Protein AF-A0A1X2FJC8-F1 (afdb_monomer)

Secondary structure (DSSP, 8-state):
---GGGGPPPPSSPPPPHHHHHHHHHHHHHHHHHH-----------PPP------PPPEEEEEEPTTT--EEEEEEETTEEEETTGGGT-

Radius of gyration: 24.5 Å; Cα contacts (8 Å, |Δi|>4): 62; chains: 1; bounding box: 42×42×55 Å

Structure (mmCIF, N/CA/C/O backbone):
data_AF-A0A1X2FJC8-F1
#
_entry.id   AF-A0A1X2FJC8-F1
#
loop_
_atom_site.group_PDB
_atom_site.id
_atom_site.type_symbol
_atom_site.label_atom_id
_atom_site.label_alt_id
_atom_site.label_comp_id
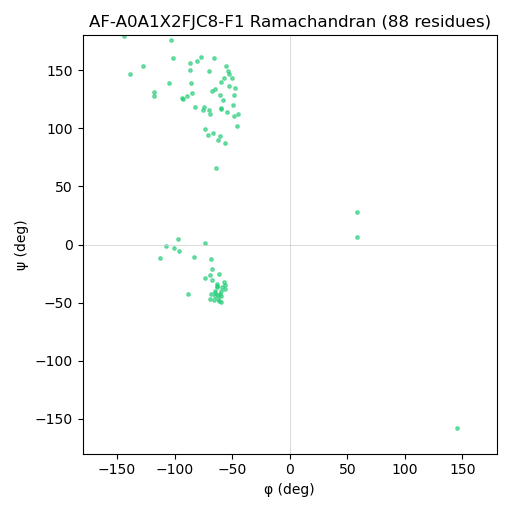_atom_site.label_asym_id
_atom_site.label_entity_id
_atom_site.label_seq_id
_atom_site.pdbx_PDB_ins_code
_atom_site.Cartn_x
_atom_site.Cartn_y
_atom_site.Cartn_z
_atom_site.occupancy
_atom_site.B_iso_or_equiv
_atom_site.auth_seq_id
_atom_site.auth_comp_id
_atom_site.auth_asym_id
_atom_site.auth_atom_id
_atom_site.pdbx_PDB_model_num
ATOM 1 N N . MET A 1 1 ? 5.734 -20.443 -5.285 1.00 71.31 1 MET A N 1
ATOM 2 C CA . MET A 1 1 ? 5.542 -18.982 -5.173 1.00 71.31 1 MET A CA 1
ATOM 3 C C . MET A 1 1 ? 6.100 -18.385 -6.447 1.00 71.31 1 MET A C 1
ATOM 5 O O . MET A 1 1 ? 7.240 -18.695 -6.756 1.00 71.31 1 MET A O 1
ATOM 9 N N . VAL A 1 2 ? 5.291 -17.660 -7.215 1.00 75.50 2 VAL A N 1
ATOM 10 C CA . VAL A 1 2 ? 5.725 -17.048 -8.482 1.00 75.50 2 VAL A CA 1
ATOM 11 C C . VAL A 1 2 ? 6.372 -15.704 -8.151 1.00 75.50 2 VAL A C 1
ATOM 13 O O . VAL A 1 2 ? 5.809 -14.933 -7.370 1.00 75.50 2 VAL A O 1
ATOM 16 N N . ALA A 1 3 ? 7.565 -15.452 -8.679 1.00 87.69 3 ALA A N 1
ATOM 17 C CA . ALA A 1 3 ? 8.283 -14.198 -8.512 1.00 87.69 3 ALA A CA 1
ATOM 18 C C . ALA A 1 3 ? 7.846 -13.193 -9.586 1.00 87.69 3 ALA A C 1
ATOM 20 O O . ALA A 1 3 ? 7.393 -13.564 -10.663 1.00 87.69 3 ALA A O 1
ATOM 21 N N . PHE A 1 4 ? 8.013 -11.896 -9.324 1.00 84.50 4 PHE A N 1
ATOM 22 C CA . PHE A 1 4 ? 7.655 -10.855 -10.298 1.00 84.50 4 PHE A CA 1
ATOM 23 C C . PHE A 1 4 ? 8.376 -11.029 -11.649 1.00 84.50 4 PHE A C 1
ATOM 25 O O . PHE A 1 4 ? 7.805 -10.744 -12.698 1.00 84.50 4 PHE A O 1
ATOM 32 N N . GLY A 1 5 ? 9.607 -11.550 -11.621 1.00 86.38 5 GLY A N 1
ATOM 33 C CA . GLY A 1 5 ? 10.392 -11.830 -12.824 1.00 86.38 5 GLY A CA 1
ATOM 34 C C . GLY A 1 5 ? 9.748 -12.848 -13.765 1.00 86.38 5 GLY A C 1
ATOM 35 O O . GLY A 1 5 ? 9.961 -12.753 -14.968 1.00 86.38 5 GLY A O 1
ATOM 36 N N . ASP A 1 6 ? 8.897 -13.741 -13.253 1.00 90.50 6 AS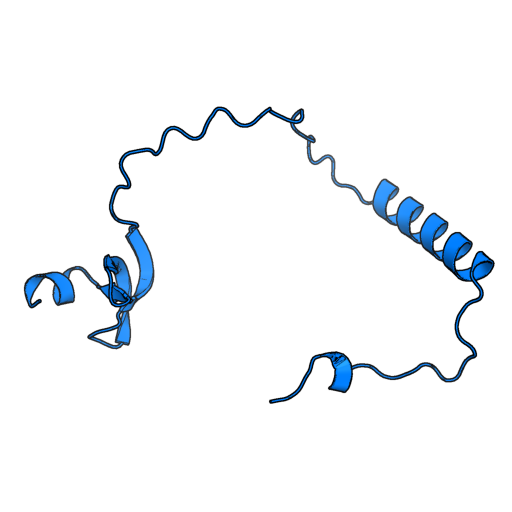P A N 1
ATOM 37 C CA . ASP A 1 6 ? 8.217 -14.761 -14.062 1.00 90.50 6 ASP A CA 1
ATOM 38 C C . ASP A 1 6 ? 7.182 -14.155 -15.032 1.00 90.50 6 ASP A C 1
ATOM 40 O O . ASP A 1 6 ? 6.715 -14.831 -15.945 1.00 90.50 6 ASP A O 1
ATOM 44 N N . TYR A 1 7 ? 6.832 -12.873 -14.859 1.00 91.31 7 TYR A N 1
ATOM 45 C CA . TYR A 1 7 ? 5.923 -12.127 -15.737 1.00 91.31 7 TYR A CA 1
ATOM 46 C C . TYR A 1 7 ? 6.644 -11.202 -16.726 1.00 91.31 7 TYR A C 1
ATOM 48 O O . TYR A 1 7 ? 5.988 -10.535 -17.529 1.00 91.31 7 TYR A O 1
ATOM 56 N N . LEU A 1 8 ? 7.975 -11.111 -16.669 1.00 89.25 8 LEU A N 1
ATOM 57 C CA . LEU A 1 8 ? 8.745 -10.250 -17.561 1.00 89.25 8 LEU A CA 1
ATOM 58 C C . LEU A 1 8 ? 9.188 -11.029 -18.797 1.00 89.25 8 LEU A C 1
ATOM 60 O O . LEU A 1 8 ? 9.864 -12.050 -18.703 1.00 89.25 8 LEU A O 1
ATOM 64 N N . LEU A 1 9 ? 8.848 -10.502 -19.970 1.00 84.94 9 LEU A N 1
ATOM 65 C CA . LEU A 1 9 ? 9.380 -10.985 -21.238 1.00 84.94 9 LEU A CA 1
ATOM 66 C C . LEU A 1 9 ? 10.604 -10.151 -21.609 1.00 84.94 9 LEU A C 1
ATOM 68 O O . LEU A 1 9 ? 10.536 -8.921 -21.667 1.00 84.94 9 LEU A O 1
ATOM 72 N N . ALA A 1 10 ? 11.726 -10.822 -21.862 1.00 81.62 10 ALA A N 1
ATOM 73 C CA . ALA A 1 10 ? 12.883 -10.172 -22.457 1.00 81.62 10 ALA A CA 1
ATOM 74 C C . ALA A 1 10 ? 12.524 -9.711 -23.879 1.00 81.62 10 ALA A C 1
ATOM 76 O O . ALA A 1 10 ? 11.932 -10.464 -24.650 1.00 81.62 10 ALA A O 1
ATOM 77 N N . GLY A 1 11 ? 12.870 -8.470 -24.222 1.00 82.56 11 GLY A N 1
ATOM 78 C CA . GLY A 1 11 ? 12.738 -7.988 -25.596 1.00 82.56 11 GLY A CA 1
ATOM 79 C C . GLY A 1 11 ? 13.754 -8.667 -26.517 1.00 82.56 11 GLY A C 1
ATOM 80 O O . GLY A 1 11 ? 14.858 -8.989 -26.089 1.00 82.56 11 GLY A O 1
ATOM 81 N N . GLU A 1 12 ? 13.406 -8.844 -27.792 1.00 80.81 12 GLU A N 1
ATOM 82 C CA . GLU A 1 12 ? 14.245 -9.530 -28.797 1.00 80.81 12 GLU A CA 1
ATOM 83 C C . GLU A 1 12 ? 15.469 -8.712 -29.268 1.00 80.81 12 GLU A C 1
ATOM 85 O O . GLU A 1 12 ? 16.231 -9.156 -30.125 1.00 80.81 12 GLU A O 1
ATOM 90 N N . GLY A 1 13 ? 15.671 -7.506 -28.731 1.00 80.88 13 GLY A N 1
ATOM 91 C CA . GLY A 1 13 ? 16.741 -6.596 -29.135 1.00 80.88 13 GLY A CA 1
ATOM 92 C C . GLY A 1 13 ? 17.938 -6.594 -28.181 1.00 80.88 13 GLY A C 1
ATOM 93 O O . GLY A 1 13 ? 17.803 -6.960 -27.011 1.00 80.88 13 GLY A O 1
ATOM 94 N N . PRO A 1 14 ? 19.112 -6.123 -28.640 1.00 84.38 14 PRO A N 1
ATOM 95 C CA . PRO A 1 14 ? 20.196 -5.803 -27.724 1.00 84.38 14 PRO A CA 1
ATOM 96 C C . PRO A 1 14 ? 19.704 -4.776 -26.696 1.00 84.38 14 PRO A C 1
ATOM 98 O O . PRO A 1 14 ? 18.919 -3.880 -27.020 1.00 84.38 14 PRO A O 1
ATOM 101 N N . GLY A 1 15 ? 20.167 -4.911 -25.452 1.00 86.75 15 GLY A N 1
ATOM 102 C CA . GLY A 1 15 ? 19.907 -3.911 -24.420 1.00 86.75 15 GLY A CA 1
ATOM 103 C C . GLY A 1 15 ? 20.334 -2.517 -24.889 1.00 86.75 15 GLY A C 1
ATOM 104 O O . GLY A 1 15 ? 21.266 -2.376 -25.683 1.00 86.75 15 GLY A O 1
ATOM 105 N N . LEU A 1 16 ? 19.641 -1.487 -24.404 1.00 90.56 16 LEU A N 1
ATOM 106 C CA . LEU A 1 16 ? 19.969 -0.105 -24.747 1.00 90.56 16 LEU A CA 1
ATOM 107 C C . LEU A 1 16 ? 21.403 0.222 -24.320 1.00 90.56 16 LEU A C 1
ATOM 109 O O . LEU A 1 16 ? 21.846 -0.160 -23.234 1.00 90.56 16 LEU A O 1
ATOM 113 N N . THR A 1 17 ? 22.123 0.970 -25.157 1.00 94.75 17 THR A N 1
ATOM 114 C CA . THR A 1 17 ? 23.389 1.570 -24.730 1.00 94.75 17 THR A CA 1
ATOM 115 C C . THR A 1 17 ? 23.129 2.610 -23.640 1.00 94.75 17 THR A C 1
ATOM 117 O O . THR A 1 17 ? 22.023 3.139 -23.511 1.00 94.75 17 THR A O 1
ATOM 120 N N . ALA A 1 18 ? 24.161 2.958 -22.868 1.00 94.19 18 ALA A N 1
ATOM 121 C CA . ALA A 1 18 ? 24.040 3.978 -21.825 1.00 94.19 18 ALA A CA 1
ATOM 122 C C . ALA A 1 18 ? 23.525 5.324 -22.373 1.00 94.19 18 ALA A C 1
ATOM 124 O O . ALA A 1 18 ? 22.703 5.983 -21.740 1.00 94.19 18 ALA A O 1
ATOM 125 N N . GLU A 1 19 ? 23.959 5.712 -23.576 1.00 95.75 19 GLU A N 1
ATOM 126 C CA . GLU A 1 19 ? 23.509 6.944 -24.229 1.00 95.75 19 GLU A CA 1
ATOM 127 C C . GLU A 1 19 ? 22.032 6.873 -24.646 1.00 95.75 19 GLU A C 1
ATOM 129 O O . GLU A 1 19 ? 21.272 7.817 -24.416 1.00 95.75 19 GLU A O 1
ATOM 134 N N . GLN A 1 20 ? 21.597 5.737 -25.199 1.00 95.31 20 GLN A N 1
ATOM 135 C CA . GLN A 1 20 ? 20.199 5.513 -25.575 1.00 95.31 20 GLN A CA 1
ATOM 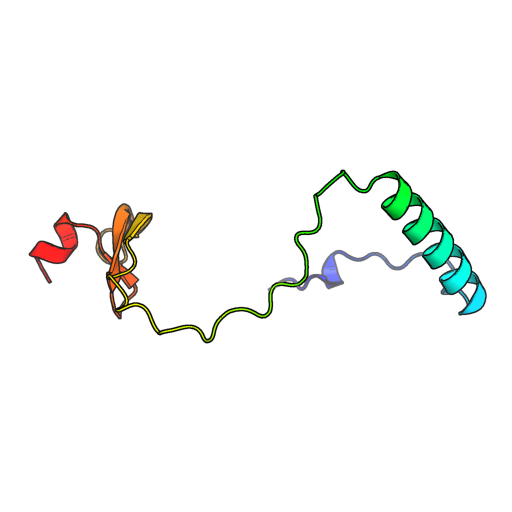136 C C . GLN A 1 20 ? 19.282 5.489 -24.348 1.00 95.31 20 GLN A C 1
ATOM 138 O O . GLN A 1 20 ? 18.197 6.073 -24.377 1.00 95.31 20 GLN A O 1
ATOM 143 N N . GLN A 1 21 ? 19.733 4.871 -23.255 1.00 95.50 21 GLN A N 1
ATOM 144 C CA . GLN A 1 21 ? 19.012 4.883 -21.988 1.00 95.50 21 GLN A CA 1
ATOM 145 C C . GLN A 1 21 ? 18.887 6.315 -21.449 1.00 95.50 21 GLN A C 1
ATOM 147 O O . GLN A 1 21 ? 17.784 6.756 -21.143 1.00 95.50 21 GLN A O 1
ATOM 152 N N . ALA A 1 22 ? 19.976 7.091 -21.442 1.00 96.00 22 ALA A N 1
ATOM 153 C CA . ALA A 1 22 ? 19.953 8.482 -20.991 1.00 96.00 22 ALA A CA 1
ATOM 154 C C . ALA A 1 22 ? 19.048 9.380 -21.856 1.00 96.00 22 ALA A C 1
ATOM 156 O O . ALA A 1 22 ? 18.418 10.314 -21.353 1.00 96.00 22 ALA A O 1
ATOM 157 N N . ALA A 1 23 ? 18.959 9.130 -23.165 1.00 96.69 23 ALA A N 1
ATOM 158 C CA . ALA A 1 23 ? 18.018 9.830 -24.038 1.00 96.69 23 ALA A CA 1
ATOM 159 C C . ALA A 1 23 ? 16.559 9.499 -23.682 1.00 96.69 23 ALA A C 1
ATOM 161 O O . ALA A 1 23 ? 15.759 10.417 -23.485 1.00 96.69 23 ALA A O 1
ATOM 162 N N . ARG A 1 24 ? 16.242 8.211 -23.513 1.00 94.88 24 ARG A N 1
ATOM 163 C CA . ARG A 1 24 ? 14.913 7.738 -23.106 1.00 94.88 24 ARG A CA 1
ATOM 164 C C . ARG A 1 24 ? 14.503 8.278 -21.735 1.00 94.88 24 ARG A C 1
ATOM 166 O O . ARG A 1 24 ? 13.360 8.702 -21.556 1.00 94.88 24 ARG A O 1
ATOM 173 N N . ASP A 1 25 ? 15.422 8.296 -20.776 1.00 96.06 25 ASP A N 1
ATOM 174 C CA . ASP A 1 25 ? 15.158 8.795 -19.426 1.00 96.06 25 ASP A CA 1
ATOM 175 C C . ASP A 1 25 ? 14.853 10.298 -19.449 1.00 96.06 25 ASP A C 1
ATOM 177 O O . ASP A 1 25 ? 13.902 10.746 -18.808 1.00 96.06 25 ASP A O 1
ATOM 181 N N . ARG A 1 26 ? 15.593 11.083 -20.248 1.00 94.38 26 ARG A N 1
ATOM 182 C CA . ARG A 1 26 ? 15.312 12.517 -20.449 1.00 94.38 26 ARG A CA 1
ATOM 183 C C . ARG A 1 26 ? 13.923 12.760 -21.030 1.00 94.38 26 ARG A C 1
ATOM 185 O O . ARG A 1 26 ? 13.216 13.649 -20.557 1.00 94.38 26 ARG A O 1
ATOM 192 N N . GLU A 1 27 ? 13.529 11.982 -22.032 1.00 93.12 27 GLU A N 1
ATOM 193 C CA . GLU A 1 27 ? 12.200 12.085 -22.639 1.00 93.12 27 GLU A CA 1
ATOM 194 C C . GLU A 1 27 ? 11.094 11.712 -21.644 1.00 93.12 27 GLU A C 1
ATOM 196 O O . GLU A 1 27 ? 10.123 12.452 -21.479 1.00 93.12 27 GLU A O 1
ATOM 201 N N . THR A 1 28 ? 11.297 10.625 -20.900 1.00 92.19 28 THR A N 1
ATOM 202 C CA . THR A 1 28 ? 10.377 10.159 -19.856 1.00 92.19 28 THR A CA 1
ATOM 203 C C . THR A 1 28 ? 10.193 11.223 -18.773 1.00 92.19 28 THR A C 1
ATOM 205 O O . THR A 1 28 ? 9.064 11.599 -18.453 1.00 92.19 28 THR A O 1
ATOM 208 N N . MET A 1 29 ? 11.291 11.782 -18.250 1.00 87.94 29 MET A N 1
ATOM 209 C CA . MET A 1 29 ? 11.255 12.860 -17.257 1.00 87.94 29 MET A CA 1
ATOM 210 C C . MET A 1 29 ? 10.533 14.104 -17.781 1.00 87.94 29 MET A C 1
ATOM 212 O O 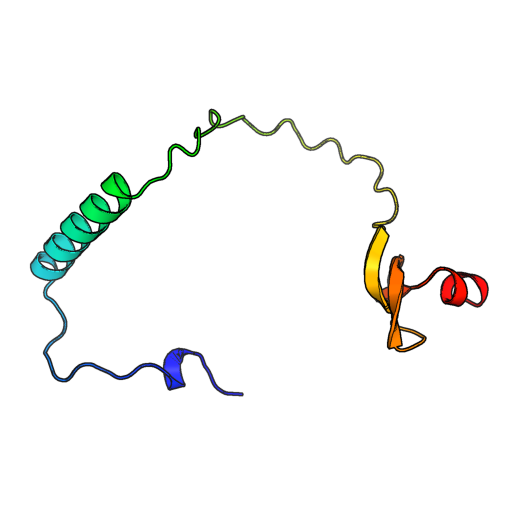. MET A 1 29 ? 9.758 14.714 -17.044 1.00 87.94 29 MET A O 1
ATOM 216 N N . ARG A 1 30 ? 10.741 14.469 -19.053 1.00 87.62 30 ARG A N 1
ATOM 217 C CA . ARG A 1 30 ? 10.042 15.593 -19.690 1.00 87.62 30 ARG A CA 1
ATOM 218 C C . ARG A 1 30 ? 8.532 15.355 -19.752 1.00 87.62 30 ARG A C 1
ATOM 220 O O . ARG A 1 30 ? 7.777 16.265 -19.421 1.00 87.62 30 ARG A O 1
ATOM 227 N N . GLY A 1 31 ? 8.098 14.149 -20.121 1.00 85.75 31 GLY A N 1
ATOM 228 C CA . GLY A 1 31 ? 6.683 13.769 -20.130 1.00 85.75 31 GLY A CA 1
ATOM 229 C C . GLY A 1 31 ? 6.056 13.844 -18.736 1.00 85.75 31 GLY A C 1
ATOM 230 O O . GLY A 1 31 ? 5.031 14.497 -18.550 1.00 85.75 31 GLY A O 1
ATOM 231 N N . TYR A 1 32 ? 6.712 13.270 -17.723 1.00 81.56 32 TYR A N 1
ATOM 232 C CA . TYR A 1 32 ? 6.232 13.358 -16.339 1.00 81.56 32 TYR A CA 1
ATOM 233 C C . TYR A 1 32 ? 6.198 14.792 -15.808 1.00 81.56 32 TYR A C 1
ATOM 235 O O . TYR A 1 32 ? 5.271 15.137 -15.083 1.00 81.56 32 TYR A O 1
ATOM 243 N N . ALA A 1 33 ? 7.160 15.643 -16.173 1.00 80.56 33 ALA A N 1
ATOM 244 C CA . ALA A 1 33 ? 7.146 17.052 -15.791 1.00 80.56 33 ALA A CA 1
ATOM 245 C C . ALA A 1 33 ? 5.937 17.801 -16.376 1.00 80.56 33 ALA A C 1
ATOM 247 O O . ALA A 1 33 ? 5.373 18.651 -15.694 1.00 80.56 33 ALA A O 1
ATOM 248 N N . MET A 1 34 ? 5.508 17.458 -17.596 1.00 78.38 34 MET A N 1
ATOM 249 C CA . MET A 1 34 ? 4.299 18.022 -18.212 1.00 78.38 34 MET A CA 1
ATOM 250 C C . MET A 1 34 ? 3.001 17.483 -17.593 1.00 78.38 34 MET A C 1
ATOM 252 O O . MET A 1 34 ? 2.000 18.193 -17.574 1.00 78.38 34 MET A O 1
ATOM 256 N N . HIS A 1 35 ? 3.016 16.250 -17.077 1.00 71.62 35 HIS A N 1
ATOM 257 C CA . HIS A 1 35 ? 1.860 15.598 -16.451 1.00 71.62 35 HIS A CA 1
ATOM 258 C C . HIS A 1 35 ? 1.825 15.699 -14.925 1.00 71.62 35 HIS A C 1
ATOM 260 O O . HIS A 1 35 ? 0.932 15.114 -14.309 1.00 71.62 35 HIS A O 1
ATOM 266 N N . LYS A 1 36 ? 2.760 16.422 -14.293 1.00 61.03 36 LYS A N 1
ATOM 267 C CA . LYS A 1 36 ? 2.660 16.701 -12.861 1.00 61.03 36 LYS A CA 1
ATOM 268 C C . LYS A 1 36 ? 1.352 17.467 -12.632 1.00 61.03 36 LYS A C 1
ATOM 270 O O . LYS A 1 36 ? 1.222 18.580 -13.143 1.00 61.03 36 LYS A O 1
ATOM 275 N N . PRO A 1 37 ? 0.390 16.919 -11.863 1.00 62.25 37 PRO A N 1
ATOM 276 C CA . PRO A 1 37 ? -0.657 17.765 -11.319 1.00 62.25 37 PRO A CA 1
ATOM 277 C C . PRO A 1 37 ? 0.038 18.881 -10.531 1.00 62.25 37 PRO A C 1
ATOM 279 O O . PRO A 1 37 ? 1.140 18.665 -10.014 1.00 62.25 37 PRO A O 1
ATOM 282 N N . ASN A 1 38 ? -0.597 20.045 -10.394 1.00 61.34 38 ASN A N 1
ATOM 283 C CA . ASN A 1 38 ? -0.233 21.016 -9.360 1.00 61.34 38 ASN A CA 1
ATOM 284 C C . ASN A 1 38 ? -0.504 20.387 -7.980 1.00 61.34 38 ASN A C 1
ATOM 286 O O . ASN A 1 38 ? -1.412 20.788 -7.262 1.00 61.34 38 ASN A O 1
ATOM 290 N N . ILE A 1 39 ? 0.237 19.339 -7.624 1.00 60.56 39 ILE A N 1
ATOM 291 C CA . ILE A 1 39 ? 0.394 18.917 -6.251 1.00 60.56 39 ILE A CA 1
ATOM 292 C C . ILE A 1 39 ? 1.310 19.986 -5.689 1.00 60.56 39 ILE A C 1
ATOM 294 O O . ILE A 1 39 ? 2.514 19.979 -5.962 1.00 60.56 39 ILE A O 1
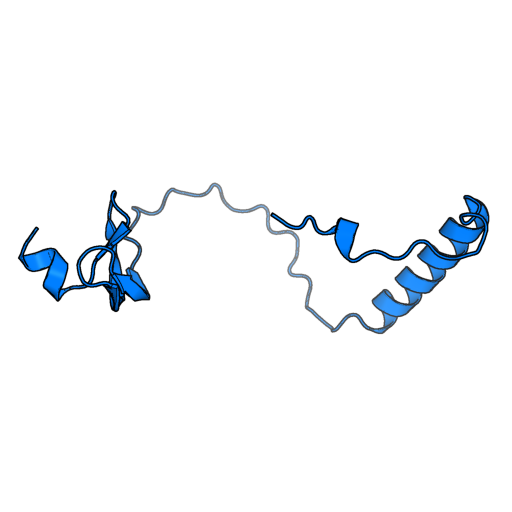ATOM 298 N N . GLU A 1 40 ? 0.708 20.953 -5.000 1.00 56.91 40 GLU A N 1
ATOM 299 C CA . GLU A 1 40 ? 1.415 21.895 -4.148 1.00 56.91 40 GLU A CA 1
ATOM 300 C C . GLU A 1 40 ? 2.396 21.072 -3.322 1.00 56.91 40 GLU A C 1
ATOM 302 O O . GLU A 1 40 ? 2.020 20.324 -2.418 1.00 56.91 40 GLU A O 1
ATOM 307 N N . THR A 1 41 ? 3.665 21.099 -3.722 1.00 54.44 41 THR A N 1
ATOM 308 C CA . THR A 1 41 ? 4.707 20.438 -2.961 1.00 54.44 41 THR A CA 1
ATOM 309 C C . THR A 1 41 ? 4.835 21.314 -1.734 1.00 54.44 41 THR A C 1
ATOM 311 O O . THR A 1 41 ? 5.456 22.374 -1.796 1.00 54.44 41 THR A O 1
ATOM 314 N N . ALA A 1 42 ? 4.129 20.943 -0.662 1.00 58.41 42 ALA A N 1
ATOM 315 C CA . ALA A 1 42 ? 4.295 21.590 0.623 1.00 58.41 42 ALA A CA 1
ATOM 316 C C . ALA A 1 42 ? 5.807 21.660 0.887 1.00 58.41 42 ALA A C 1
ATOM 318 O O . ALA A 1 42 ? 6.501 20.671 0.608 1.00 58.41 42 ALA A O 1
ATOM 319 N N . PRO A 1 43 ? 6.334 22.814 1.339 1.00 55.38 43 PRO A N 1
ATOM 320 C CA . PRO A 1 43 ? 7.755 22.938 1.626 1.00 55.38 43 PRO A CA 1
ATOM 321 C C . PRO A 1 43 ? 8.173 21.767 2.508 1.00 55.38 43 PRO A C 1
ATOM 323 O O . PRO A 1 43 ? 7.379 21.326 3.341 1.00 55.38 43 PRO A O 1
ATOM 326 N N . GLU A 1 44 ? 9.385 21.256 2.288 1.00 58.47 44 GLU A N 1
ATOM 327 C CA . GLU A 1 44 ? 9.975 20.163 3.056 1.00 58.47 44 GLU A CA 1
ATOM 328 C C . GLU A 1 44 ? 9.988 20.553 4.537 1.00 58.47 44 GLU A C 1
ATOM 330 O O . GLU A 1 44 ? 10.904 21.194 5.050 1.00 58.47 44 GLU A O 1
ATOM 335 N N . ALA A 1 45 ? 8.882 20.256 5.215 1.00 59.75 45 ALA A N 1
ATOM 336 C CA . ALA A 1 45 ? 8.720 20.516 6.618 1.00 59.75 45 ALA A CA 1
ATOM 337 C C . ALA A 1 45 ? 9.658 19.538 7.299 1.00 59.75 45 ALA A C 1
ATOM 339 O O . ALA A 1 45 ? 9.436 18.327 7.242 1.00 59.75 45 ALA A O 1
ATOM 340 N N . ILE A 1 46 ? 10.708 20.067 7.929 1.00 62.88 46 ILE A N 1
ATOM 341 C CA . ILE A 1 46 ? 11.474 19.331 8.930 1.00 62.88 46 ILE A CA 1
ATOM 342 C C . ILE A 1 46 ? 10.418 18.737 9.865 1.00 62.88 46 ILE A C 1
ATOM 344 O O . ILE A 1 46 ? 9.711 19.509 10.525 1.00 62.88 46 ILE A O 1
ATOM 348 N N . PRO A 1 47 ? 10.214 17.406 9.876 1.00 60.97 47 PRO A N 1
ATOM 349 C CA . PRO A 1 47 ? 9.170 16.841 10.699 1.00 60.97 47 PRO A CA 1
ATOM 350 C C . PRO A 1 47 ? 9.516 17.221 12.140 1.00 60.97 47 PRO A C 1
ATOM 352 O O . PRO A 1 47 ? 10.663 17.005 12.553 1.00 60.97 47 PRO A O 1
ATOM 355 N N . PRO A 1 48 ? 8.580 17.810 12.910 1.00 63.28 48 PRO A N 1
ATOM 356 C CA . PRO A 1 48 ? 8.833 18.049 14.320 1.00 63.28 48 PRO A CA 1
ATOM 357 C C . PRO A 1 48 ? 9.277 16.724 14.953 1.00 63.28 48 PRO A C 1
ATOM 359 O O . PRO A 1 48 ? 8.821 15.660 14.502 1.00 63.28 48 PRO A O 1
ATOM 362 N N . PRO A 1 4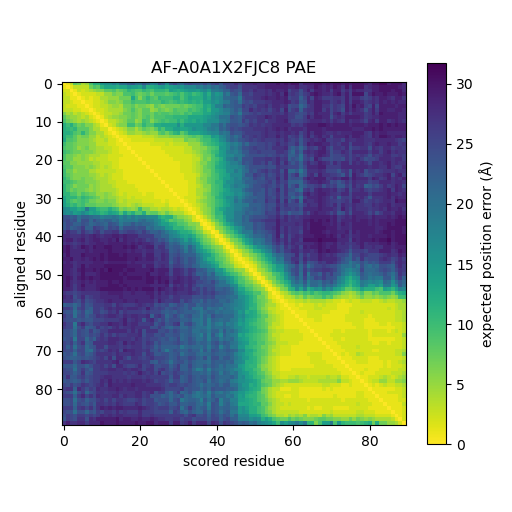9 ? 10.172 16.745 15.962 1.00 60.56 49 PRO A N 1
ATOM 363 C CA . PRO A 1 49 ? 10.525 15.530 16.679 1.00 60.56 49 PRO A CA 1
ATOM 364 C C . PRO A 1 49 ? 9.216 14.855 17.060 1.00 60.56 49 PRO A C 1
ATOM 366 O O . PRO A 1 49 ? 8.361 15.484 17.685 1.00 60.56 49 PRO A O 1
ATOM 369 N N . ARG A 1 50 ? 9.020 13.620 16.578 1.00 61.56 50 ARG A N 1
ATOM 370 C CA . ARG A 1 50 ? 7.800 12.854 16.818 1.00 61.56 50 ARG A CA 1
ATOM 371 C C . ARG A 1 50 ? 7.715 12.646 18.320 1.00 61.56 50 ARG A C 1
ATOM 373 O O . ARG A 1 50 ? 8.262 11.682 18.853 1.00 61.56 50 ARG A O 1
ATOM 380 N N . VAL A 1 51 ? 7.062 13.575 19.008 1.00 57.88 51 VAL A N 1
ATOM 381 C CA . VAL A 1 51 ? 6.565 13.357 20.352 1.00 57.88 51 VAL A CA 1
ATOM 382 C C . VAL A 1 51 ? 5.719 12.111 20.182 1.00 57.88 51 VAL A C 1
ATOM 384 O O . VAL A 1 51 ? 4.791 12.113 19.371 1.00 57.88 51 VAL A O 1
ATOM 387 N N . ARG A 1 52 ? 6.122 11.001 20.809 1.00 58.16 52 ARG A N 1
ATOM 388 C CA . ARG A 1 52 ? 5.316 9.784 20.809 1.00 58.16 52 ARG A CA 1
ATOM 389 C C . ARG A 1 52 ? 4.011 10.185 21.479 1.00 58.16 52 ARG A C 1
ATOM 391 O O . ARG A 1 52 ? 3.941 10.217 22.706 1.00 58.16 52 ARG A O 1
ATOM 398 N N . ALA A 1 53 ? 3.023 10.585 20.678 1.00 60.19 53 ALA A N 1
ATOM 399 C CA . ALA A 1 53 ? 1.661 10.730 21.137 1.00 60.19 53 ALA A CA 1
ATOM 400 C C . ALA A 1 53 ? 1.368 9.434 21.887 1.00 60.19 53 ALA A C 1
ATOM 402 O O . ALA A 1 53 ? 1.714 8.356 21.388 1.00 60.19 53 ALA A O 1
ATOM 403 N N . LYS A 1 54 ? 0.863 9.544 23.123 1.00 58.56 54 LYS A N 1
ATOM 404 C CA . LYS A 1 54 ? 0.374 8.381 23.865 1.00 58.56 54 LYS A CA 1
ATOM 405 C C . LYS A 1 54 ? -0.470 7.596 22.871 1.00 58.56 54 LYS A C 1
ATOM 407 O O . LYS A 1 54 ? -1.432 8.150 22.351 1.00 58.56 54 LYS A O 1
ATOM 412 N N . GLN A 1 55 ? 0.003 6.407 22.502 1.00 62.22 55 GLN A N 1
ATOM 413 C CA . GLN A 1 55 ? -0.610 5.621 21.445 1.00 62.22 55 GLN A CA 1
ATOM 414 C C . GLN A 1 55 ? -1.971 5.211 21.981 1.00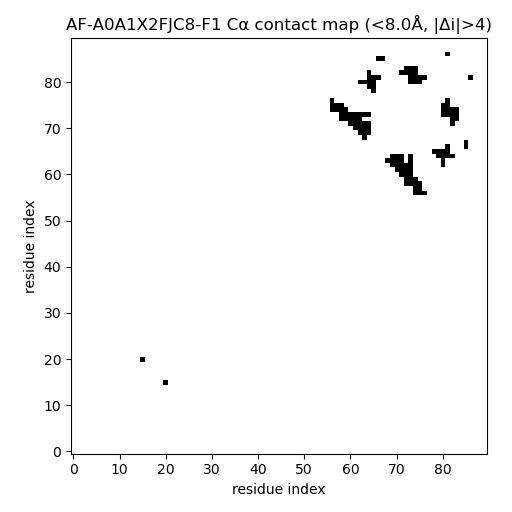 62.22 55 GLN A C 1
ATOM 416 O O . GLN A 1 55 ? -2.069 4.264 22.758 1.00 62.22 55 GLN A O 1
ATOM 421 N N . GLU A 1 56 ? -3.003 5.977 21.635 1.00 73.81 56 GLU A N 1
ATOM 422 C CA . GLU A 1 56 ? -4.355 5.463 21.711 1.00 73.81 56 GLU A CA 1
ATOM 423 C C . GLU A 1 56 ? -4.365 4.145 20.935 1.00 73.81 56 GLU A C 1
ATOM 425 O O . GLU A 1 56 ? -3.714 4.044 19.883 1.00 73.81 56 GLU A O 1
ATOM 430 N N . PRO A 1 57 ? -5.016 3.111 21.480 1.00 81.19 57 PRO A N 1
ATOM 431 C CA . PRO A 1 57 ? -5.022 1.813 20.842 1.00 81.19 57 PRO A CA 1
ATOM 432 C C . PRO A 1 57 ? -5.595 1.968 19.428 1.00 81.19 57 PRO A C 1
ATOM 434 O O . PRO A 1 57 ? -6.671 2.534 19.230 1.00 81.19 57 PRO A O 1
ATOM 437 N N . GLU A 1 58 ? -4.818 1.534 18.431 1.00 92.56 58 GLU A N 1
ATOM 438 C CA . GLU A 1 58 ? -5.135 1.740 17.018 1.00 92.56 58 GLU A CA 1
ATOM 439 C C . GLU A 1 58 ? -6.489 1.081 16.714 1.00 92.56 58 GLU A C 1
ATOM 441 O O . GLU A 1 58 ? -6.620 -0.136 16.831 1.00 92.56 58 GLU A O 1
ATOM 446 N N . ARG A 1 59 ? -7.498 1.875 16.333 1.00 95.25 59 ARG A N 1
ATOM 447 C CA . ARG A 1 59 ? -8.857 1.398 16.037 1.00 95.25 59 ARG A CA 1
ATOM 448 C C . ARG A 1 59 ? -9.215 1.671 14.580 1.00 95.25 59 ARG A C 1
ATOM 450 O O . ARG A 1 59 ? -9.086 2.801 14.110 1.00 95.25 59 ARG A O 1
ATOM 457 N N . LYS A 1 60 ? -9.662 0.643 13.853 1.00 96.31 60 LYS A N 1
ATOM 458 C CA . LYS A 1 60 ? -9.987 0.715 12.417 1.00 96.31 60 LYS A CA 1
ATOM 459 C C . LYS A 1 60 ? -11.262 -0.058 12.084 1.00 96.31 60 LYS A C 1
ATOM 461 O O . LYS A 1 60 ? -11.559 -1.082 12.694 1.00 96.31 60 LYS A O 1
ATOM 466 N N . GLN A 1 61 ? -12.012 0.438 11.101 1.00 96.88 61 GLN A N 1
ATOM 467 C CA . GLN A 1 61 ? -13.181 -0.249 10.542 1.00 96.88 61 GLN A CA 1
ATOM 468 C C . GLN A 1 61 ? -12.771 -1.322 9.525 1.00 96.88 61 GLN A C 1
ATOM 470 O O . GLN A 1 61 ? -11.699 -1.236 8.931 1.00 96.88 61 GLN A O 1
ATOM 475 N N . ASN A 1 62 ? -13.661 -2.291 9.290 1.00 96.81 62 ASN A N 1
ATOM 476 C CA . ASN A 1 62 ? -13.531 -3.346 8.278 1.00 96.81 62 ASN A CA 1
ATOM 477 C C . ASN A 1 62 ? -12.274 -4.232 8.413 1.00 96.81 62 ASN A C 1
ATOM 479 O O . ASN A 1 62 ? -11.787 -4.793 7.430 1.00 96.81 62 ASN A O 1
ATOM 483 N N . GLN A 1 63 ? -11.759 -4.381 9.634 1.00 97.12 63 GLN A N 1
ATOM 484 C CA . GLN A 1 63 ? -10.650 -5.283 9.930 1.00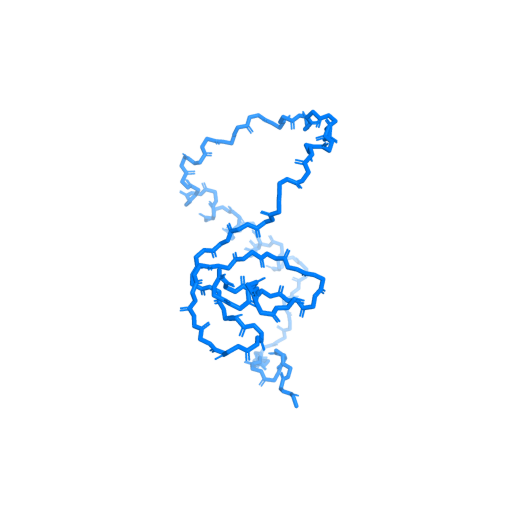 97.12 63 GLN A CA 1
ATOM 485 C C . GLN A 1 63 ? -11.185 -6.689 10.201 1.00 97.12 63 GLN A C 1
ATOM 487 O O . GLN A 1 63 ? -12.200 -6.848 10.880 1.00 97.12 63 GLN A O 1
ATOM 492 N N . THR A 1 64 ? -10.498 -7.711 9.693 1.00 97.81 64 THR A N 1
ATOM 493 C CA . THR A 1 64 ? -10.804 -9.109 10.021 1.00 97.81 64 THR A CA 1
ATOM 494 C C . THR A 1 64 ? -10.407 -9.379 11.467 1.00 97.81 64 THR A C 1
ATOM 496 O O . THR A 1 64 ? -9.229 -9.279 11.808 1.00 97.81 64 THR A O 1
ATOM 499 N N . CYS A 1 65 ? -11.385 -9.693 12.314 1.00 97.38 65 CYS A N 1
ATOM 500 C CA . CYS A 1 65 ? -11.130 -10.063 13.696 1.00 97.38 65 CYS A CA 1
ATOM 501 C C . CYS A 1 65 ? -10.391 -11.405 13.755 1.00 97.38 65 CYS A C 1
ATOM 503 O O . CYS A 1 65 ? -10.816 -12.354 13.104 1.00 97.38 65 CYS A O 1
ATOM 505 N N . TRP A 1 66 ? -9.313 -11.502 14.534 1.00 96.25 66 TRP A N 1
ATOM 506 C CA . TRP A 1 66 ? -8.528 -12.737 14.617 1.00 96.25 66 TRP A CA 1
ATOM 507 C C . TRP A 1 66 ? -9.274 -13.872 15.330 1.00 96.25 66 TRP A C 1
ATOM 509 O O . TRP A 1 66 ? -9.015 -15.032 15.038 1.00 96.25 66 TRP A O 1
ATOM 519 N N . MET A 1 67 ? -10.213 -13.544 16.224 1.00 95.81 67 MET A N 1
ATOM 520 C CA . MET A 1 67 ? -10.950 -14.543 16.998 1.00 95.81 67 MET A CA 1
ATOM 521 C C . MET A 1 67 ? -12.211 -15.053 16.289 1.00 95.81 67 MET A C 1
ATOM 523 O O . MET A 1 67 ? -12.473 -16.250 16.301 1.00 95.81 67 MET A O 1
ATOM 527 N N . CYS A 1 68 ? -13.000 -14.172 15.662 1.00 96.69 68 CYS A N 1
ATOM 528 C CA . CYS A 1 68 ? -14.248 -14.573 14.992 1.00 96.69 68 CYS A CA 1
ATOM 529 C C . CYS A 1 68 ? -14.186 -14.559 13.459 1.00 96.69 68 CYS A C 1
ATOM 531 O O . CYS A 1 68 ? -15.191 -14.852 12.818 1.00 96.69 68 CYS A O 1
ATOM 533 N N . GLU A 1 69 ? -13.052 -14.163 12.872 1.00 97.25 69 GLU A N 1
ATOM 534 C CA . GLU A 1 69 ? -12.795 -14.093 11.421 1.00 97.25 69 GLU A CA 1
ATOM 535 C C . GLU A 1 69 ? -13.751 -13.183 10.618 1.00 97.25 69 GLU A C 1
ATOM 537 O O . GLU A 1 69 ? -13.673 -13.089 9.392 1.00 97.25 69 GLU A O 1
ATOM 542 N N . GLN A 1 70 ? -14.632 -12.439 11.290 1.00 97.88 70 GLN A N 1
ATOM 543 C CA . GLN A 1 70 ? -15.551 -11.490 10.662 1.00 97.88 70 GLN A CA 1
ATOM 544 C C . GLN A 1 70 ? -14.898 -10.118 10.484 1.00 97.88 70 GLN A C 1
ATOM 546 O O . GLN A 1 70 ? -14.068 -9.692 11.290 1.00 97.88 70 GLN A O 1
ATOM 551 N N . ARG A 1 71 ? -15.320 -9.378 9.452 1.00 97.75 71 ARG A N 1
ATOM 552 C CA . ARG A 1 71 ? -14.905 -7.981 9.257 1.00 97.75 71 ARG A CA 1
ATOM 553 C C . ARG A 1 71 ? -15.749 -7.043 10.110 1.00 97.75 71 ARG A C 1
ATOM 555 O O . ARG A 1 71 ? -16.962 -6.976 9.929 1.00 97.75 71 ARG A O 1
ATOM 562 N N . ARG A 1 72 ? -15.113 -6.321 11.035 1.00 96.81 72 ARG A N 1
ATOM 563 C CA . ARG A 1 72 ? -15.778 -5.432 12.004 1.00 96.81 72 ARG A CA 1
ATOM 564 C C . ARG A 1 72 ? -14.945 -4.177 12.270 1.00 96.81 72 ARG A C 1
ATOM 566 O O . ARG A 1 72 ? -13.868 -3.993 11.704 1.00 96.81 72 ARG A O 1
ATOM 573 N N . THR A 1 73 ? -15.460 -3.291 13.120 1.00 97.12 73 THR A N 1
ATOM 574 C CA . THR A 1 73 ? -14.631 -2.273 13.775 1.00 97.12 73 THR A CA 1
ATOM 575 C C . THR A 1 73 ? -13.821 -2.958 14.863 1.00 97.12 73 THR A C 1
ATOM 577 O O . THR A 1 73 ? -14.401 -3.544 15.776 1.00 97.12 73 THR A O 1
ATOM 580 N N . CYS A 1 74 ? -12.498 -2.911 14.739 1.00 97.31 74 CYS A N 1
ATOM 581 C CA . CYS A 1 74 ? -11.590 -3.620 15.628 1.00 97.31 74 CYS A CA 1
ATOM 582 C C . CYS A 1 74 ? -10.527 -2.689 16.204 1.00 97.31 74 CYS A C 1
ATOM 584 O O . CYS A 1 74 ? -10.124 -1.704 15.575 1.00 97.31 74 CYS A O 1
ATOM 586 N N . THR A 1 75 ? -10.039 -3.066 17.377 1.00 96.38 75 THR A N 1
ATOM 587 C CA . THR A 1 75 ? -8.895 -2.458 18.053 1.00 96.38 75 THR A CA 1
ATOM 588 C C . THR A 1 75 ? -7.694 -3.389 17.920 1.00 96.38 75 THR A C 1
ATOM 590 O O . THR A 1 75 ? -7.834 -4.611 17.990 1.00 96.38 75 THR A O 1
ATOM 593 N N . LYS A 1 76 ? -6.513 -2.825 17.675 1.00 95.38 76 LYS A N 1
ATOM 594 C CA . LYS A 1 76 ? -5.274 -3.584 17.526 1.00 95.38 76 LYS A CA 1
ATOM 595 C C . LYS A 1 76 ? -4.775 -4.053 18.889 1.00 95.38 76 LYS A C 1
ATOM 597 O O . LYS A 1 76 ? -4.407 -3.231 19.725 1.00 95.38 76 LYS A O 1
ATOM 602 N N . GLN A 1 77 ? -4.752 -5.366 19.067 1.00 93.50 77 GLN A N 1
ATOM 603 C CA . GLN A 1 77 ? -4.187 -6.067 20.214 1.00 93.50 77 GLN A CA 1
ATOM 604 C C . GLN A 1 77 ? -2.833 -6.681 19.844 1.00 93.50 77 GLN A C 1
ATOM 606 O O . GLN A 1 77 ? -2.402 -6.628 18.688 1.00 93.50 77 GLN A O 1
ATOM 611 N N . GLU A 1 78 ? -2.156 -7.280 20.822 1.00 90.50 78 GLU A N 1
ATOM 612 C CA . GLU A 1 78 ? -0.869 -7.952 20.611 1.00 90.50 78 GLU A CA 1
ATOM 613 C C . GLU A 1 78 ? -0.969 -9.087 19.576 1.00 90.50 78 GLU A C 1
ATOM 615 O O . GLU A 1 78 ? -0.055 -9.284 18.781 1.00 90.50 78 GLU A O 1
ATOM 620 N N . HIS A 1 79 ? -2.090 -9.814 19.560 1.00 89.88 79 HIS A N 1
ATOM 621 C CA . HIS A 1 79 ? -2.271 -11.024 18.747 1.00 89.88 79 HIS A CA 1
ATOM 622 C C . HIS A 1 79 ? -2.979 -10.757 17.410 1.00 89.88 79 HIS A C 1
ATOM 624 O O . HIS A 1 79 ? -3.087 -11.647 16.568 1.00 89.88 79 HIS A O 1
ATOM 630 N N . GLY A 1 80 ? -3.447 -9.527 17.180 1.00 94.12 80 GLY A N 1
ATOM 631 C CA . GLY A 1 80 ? -4.154 -9.158 15.961 1.00 94.12 80 GLY A CA 1
ATOM 632 C C . GLY A 1 80 ? -5.246 -8.125 16.195 1.00 94.12 80 GLY A C 1
ATOM 633 O O . GLY A 1 80 ? -5.227 -7.362 17.155 1.00 94.12 80 GLY A O 1
ATOM 634 N N . TRP A 1 81 ? -6.207 -8.076 15.278 1.00 97.56 81 TRP A N 1
ATOM 635 C CA . TRP A 1 81 ? -7.360 -7.185 15.382 1.00 97.56 81 TRP A CA 1
ATOM 636 C C . TRP A 1 81 ? -8.493 -7.868 16.144 1.00 97.56 81 TRP A C 1
ATOM 638 O O . TRP A 1 81 ? -8.918 -8.954 15.759 1.00 97.56 81 TRP A O 1
ATOM 648 N N . GLU A 1 82 ? -9.026 -7.224 17.179 1.00 97.25 82 GLU A N 1
ATOM 649 C CA . GLU A 1 82 ? -10.169 -7.736 17.946 1.00 97.25 82 GLU A CA 1
ATOM 650 C C . GLU A 1 82 ? -11.359 -6.796 17.856 1.00 97.25 82 GLU A C 1
ATOM 652 O O . GLU A 1 82 ? -11.210 -5.584 18.028 1.00 97.25 82 GLU A O 1
ATOM 657 N N . CYS A 1 83 ? -12.539 -7.343 17.557 1.00 97.19 83 CYS A N 1
ATOM 658 C CA . CYS A 1 83 ? -13.771 -6.563 17.551 1.00 97.19 83 CYS A CA 1
ATOM 659 C C . CYS A 1 83 ? -14.271 -6.312 18.978 1.00 97.19 83 CYS A C 1
ATOM 661 O O . CYS A 1 83 ? -13.909 -7.039 19.900 1.00 97.19 83 CYS A O 1
ATOM 663 N N . ASP A 1 84 ? -15.148 -5.319 19.141 1.00 94.44 84 ASP A N 1
ATOM 664 C CA . ASP A 1 84 ? -15.684 -4.936 20.456 1.00 94.44 84 ASP A CA 1
ATOM 665 C C . ASP A 1 84 ? -16.357 -6.117 21.191 1.00 94.44 84 ASP A C 1
ATOM 667 O O . ASP A 1 84 ? -16.225 -6.236 22.401 1.00 94.44 84 ASP A O 1
ATOM 671 N N . GLU A 1 85 ? -17.017 -7.034 20.471 1.00 95.44 85 GLU A N 1
ATOM 672 C CA . GLU A 1 85 ? -17.617 -8.247 21.057 1.00 95.44 85 GLU A CA 1
ATOM 673 C C . GLU A 1 85 ? -16.551 -9.240 21.546 1.00 95.44 85 GLU A C 1
ATO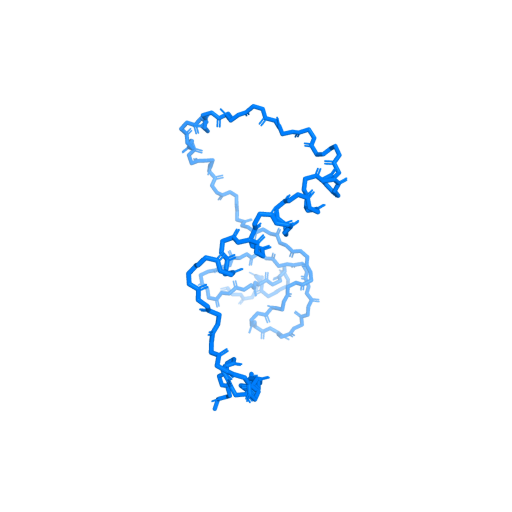M 675 O O . GLU A 1 85 ? -16.623 -9.734 22.668 1.00 95.44 85 GLU A O 1
ATOM 680 N N . CYS A 1 86 ? -15.532 -9.506 20.726 1.00 95.62 86 CYS A N 1
ATOM 681 C CA . CYS A 1 86 ? -14.446 -10.430 21.055 1.00 95.62 86 CYS A CA 1
ATOM 682 C C . CYS A 1 86 ? -13.566 -9.912 22.202 1.00 95.62 86 CYS A C 1
ATOM 684 O O . CYS A 1 86 ? -13.098 -10.704 23.006 1.00 95.62 86 CYS A O 1
ATOM 686 N N . LEU A 1 87 ? -13.429 -8.593 22.349 1.00 91.75 87 LEU A N 1
ATOM 687 C CA . LEU A 1 87 ? -12.711 -7.988 23.474 1.00 91.75 87 LEU A CA 1
ATOM 688 C C . LEU A 1 87 ? -13.395 -8.188 24.828 1.00 91.75 87 LEU A C 1
ATOM 690 O O . LEU A 1 87 ? -12.746 -8.044 25.854 1.00 91.75 87 LEU A O 1
ATOM 694 N N . THR A 1 88 ? -14.701 -8.469 24.859 1.00 91.25 88 THR A N 1
ATOM 695 C CA . THR A 1 88 ? -15.422 -8.673 26.130 1.00 91.25 88 THR A CA 1
ATOM 696 C C . THR A 1 88 ? -15.288 -10.085 26.695 1.00 91.25 88 THR A C 1
ATOM 698 O O . THR A 1 88 ? -15.700 -10.317 27.830 1.00 91.25 88 THR A O 1
ATOM 701 N N . ILE A 1 89 ? -14.749 -11.023 25.912 1.00 88.69 89 ILE A N 1
ATOM 702 C CA . ILE A 1 89 ? -14.623 -12.442 26.280 1.00 88.69 89 ILE A CA 1
ATOM 703 C C . ILE A 1 89 ? -13.168 -12.901 26.470 1.00 88.69 89 ILE A C 1
ATOM 705 O O . ILE A 1 89 ? -12.969 -14.000 26.988 1.00 88.69 89 ILE A O 1
ATOM 709 N N . THR A 1 90 ? -12.189 -12.086 26.065 1.00 62.84 90 THR A N 1
ATOM 710 C CA . THR A 1 90 ? -10.747 -12.288 26.296 1.00 62.84 90 THR A CA 1
ATOM 711 C C . THR A 1 90 ? -10.327 -11.642 27.613 1.00 62.84 90 THR A C 1
ATOM 713 O O . THR A 1 90 ? -9.562 -12.287 28.365 1.00 62.84 90 THR A O 1
#

Organism: NCBI:txid59750

Sequence (90 aa):
MVAFGDYLLAGEGPGLTAEQQAARDRETMRGYAMHKPNIETAPEAIPPPRVRAKQEPERKQNQTCWMCEQRRTCTKQEHGWECDECLTIT

Solvent-accessible surface area (backbone atoms only — not comparable to full-atom values): 5888 Å² total; per-residue (Å²): 138,88,55,78,70,80,77,61,76,82,71,98,60,80,79,75,51,74,66,57,45,53,52,53,51,53,53,51,52,52,52,49,64,73,66,54,69,91,65,78,74,69,75,88,67,77,73,68,82,77,70,78,65,79,76,68,72,57,67,45,73,72,36,57,16,68,87,77,67,46,68,31,57,18,38,55,51,99,90,39,32,36,26,72,73,58,60,76,77,112

Mean predicted aligned error: 17.09 Å

pLDDT: mean 83.62, std 14.49, range [54.44, 97.88]

Foldseek 3Di:
DDDPVNPDDDDPDDDDDPVRVVVVVVVVVVVVVVVDDPPVPDPPPPPPPPPPDPDDFDWDFQFQAPPPRGGGTFTQDPVGTHHPVRVVVD